Protein AF-A0A7U9J900-F1 (afdb_monomer)

Organism: Geobacillus thermopakistaniensis (strain MAS1) (NCBI:txid1408282)

Sequence (103 aa):
MVIATTPGDHNEGGMAVIHMIVYQEAVLRQKASRCIEYIQEALQNRDYETMAIEISELQYLVRQLQELERKEARRQQLLSIIRDMQRRGIQIDFVKLGEERNA

Solvent-accessible surface area (backbone atoms only — not comparable to full-atom values): 6168 Å² total; per-residue (Å²): 135,88,82,84,78,75,97,76,84,83,58,65,71,61,53,55,53,49,53,50,51,56,49,52,51,52,52,48,51,54,50,40,52,51,29,52,53,50,32,53,53,20,59,76,71,68,36,61,66,63,26,54,53,32,51,53,52,36,54,52,45,52,52,54,52,54,50,51,52,52,52,51,54,52,50,53,53,51,53,52,53,52,53,55,36,47,75,72,71,45,85,82,83,79,79,70,90,84,73,86,92,83,130

Radius of gyration: 22.03 Å; Cα contacts (8 Å, |Δi|>4): 36; chains: 1; bounding box: 40×20×71 Å

Nearest PDB structures (foldseek):
  6cnn-assembly1_A  TM=5.829E-01  e=7.157E-01  Homo sapiens
  6zw4-assembly1_H  TM=7.861E-01  e=5.611E+00  Nostoc punctiforme
  6zw4-assembly1_T  TM=7.861E-01  e=5.611E+00  Nostoc punctiforme
  6zw4-assembly1_GA  TM=7.861E-01  e=5.611E+00  Nostoc punctiforme
  6zw4-assembly1_SA  TM=7.861E-01  e=5.611E+00  Nostoc punctiforme

Structure (mmCIF, N/CA/C/O backbone):
data_AF-A0A7U9J900-F1
#
_entry.id   AF-A0A7U9J900-F1
#
loop_
_atom_site.group_PDB
_atom_site.id
_atom_site.type_symbol
_atom_site.label_atom_id
_atom_site.label_alt_id
_atom_site.label_comp_id
_atom_site.label_asym_id
_atom_site.label_entity_id
_atom_site.label_seq_id
_atom_site.pdbx_PDB_ins_code
_atom_site.Cartn_x
_atom_site.Cartn_y
_atom_site.Cartn_z
_atom_site.occupancy
_atom_site.B_iso_or_equiv
_atom_site.auth_seq_id
_atom_site.auth_comp_id
_atom_site.auth_asym_id
_atom_site.auth_atom_id
_atom_site.pdbx_PDB_model_num
ATOM 1 N N . MET A 1 1 ? -9.750 9.568 50.532 1.00 33.53 1 MET A N 1
ATOM 2 C CA . MET A 1 1 ? -9.779 10.751 49.650 1.00 33.53 1 MET A CA 1
ATOM 3 C C . MET A 1 1 ? -10.433 10.312 48.352 1.00 33.53 1 MET A C 1
ATOM 5 O O . MET A 1 1 ? -9.867 9.471 47.672 1.00 33.53 1 MET A O 1
ATOM 9 N N . VAL A 1 2 ? -11.668 10.745 48.093 1.00 23.45 2 VAL A N 1
ATOM 10 C CA . VAL A 1 2 ? -12.418 10.373 46.882 1.00 23.45 2 VAL A CA 1
ATOM 11 C C . VAL A 1 2 ? -12.057 11.390 45.807 1.00 23.45 2 VAL A C 1
ATOM 13 O O . VAL A 1 2 ? -12.381 12.564 45.961 1.00 23.45 2 VAL A O 1
ATOM 16 N N . ILE A 1 3 ? -11.350 10.967 44.760 1.00 34.47 3 ILE A N 1
ATOM 17 C CA . ILE A 1 3 ? -11.114 11.813 43.587 1.00 34.47 3 ILE A CA 1
ATOM 18 C C . ILE A 1 3 ? -12.207 11.464 42.580 1.00 34.47 3 ILE A C 1
ATOM 20 O O . ILE A 1 3 ? -12.174 10.410 41.954 1.00 34.47 3 ILE A O 1
ATOM 24 N N . ALA A 1 4 ? -13.208 12.335 42.478 1.00 34.81 4 ALA A N 1
ATOM 25 C CA . ALA A 1 4 ? -14.176 12.301 41.394 1.00 34.81 4 ALA A CA 1
ATOM 26 C C . ALA A 1 4 ? -13.508 12.885 40.143 1.00 34.81 4 ALA A C 1
ATOM 28 O O . ALA A 1 4 ? -13.202 14.077 40.112 1.00 34.81 4 ALA A O 1
ATOM 29 N N . THR A 1 5 ? -13.260 12.064 39.125 1.00 38.97 5 THR A N 1
ATOM 30 C CA . THR A 1 5 ? -12.896 12.553 37.792 1.00 38.97 5 THR A CA 1
ATOM 31 C C . THR A 1 5 ? -14.168 12.743 36.969 1.00 38.97 5 THR A C 1
ATOM 33 O O . THR A 1 5 ? -15.046 11.882 36.913 1.00 38.97 5 THR A O 1
ATOM 36 N N . THR A 1 6 ? -14.306 13.933 36.395 1.00 38.34 6 THR A N 1
ATOM 37 C CA . THR A 1 6 ? -15.421 14.336 35.537 1.00 38.34 6 THR A CA 1
ATOM 38 C C . THR A 1 6 ? -15.457 13.511 34.241 1.00 38.34 6 THR A C 1
ATOM 40 O O . THR A 1 6 ? -14.413 13.077 33.748 1.00 38.34 6 THR A O 1
ATOM 43 N N . PRO A 1 7 ? -16.643 13.301 33.641 1.00 38.53 7 PRO A N 1
ATOM 44 C CA . PRO A 1 7 ? -16.773 12.597 32.372 1.00 38.53 7 PRO A CA 1
ATOM 45 C C . PRO A 1 7 ? -16.384 13.550 31.231 1.00 38.53 7 PRO A C 1
ATOM 47 O O . PRO A 1 7 ? -17.233 14.254 30.692 1.00 38.53 7 PRO A O 1
ATOM 50 N N . GLY A 1 8 ? -15.094 13.621 30.897 1.00 40.91 8 GLY A N 1
ATOM 51 C CA . GLY A 1 8 ? -14.608 14.507 29.827 1.00 40.91 8 GLY A CA 1
ATOM 52 C C . GLY A 1 8 ? -13.345 14.049 29.092 1.00 40.91 8 GLY A C 1
ATOM 53 O O . GLY A 1 8 ? -13.261 14.230 27.884 1.00 40.91 8 GLY A O 1
ATOM 54 N N . ASP A 1 9 ? -12.411 13.367 29.757 1.00 36.59 9 ASP A N 1
ATOM 55 C CA . ASP A 1 9 ? -11.016 13.278 29.274 1.00 36.59 9 ASP A CA 1
ATOM 56 C C . ASP A 1 9 ? -10.583 11.922 28.686 1.00 36.59 9 ASP A C 1
ATOM 58 O O . ASP A 1 9 ? -9.410 11.547 28.718 1.00 36.59 9 ASP A O 1
ATOM 62 N N . HIS A 1 10 ? -11.503 11.138 28.120 1.00 44.72 10 HIS A N 1
ATOM 63 C CA . HIS A 1 10 ? -11.162 9.807 27.585 1.00 44.72 10 HIS A CA 1
ATOM 64 C C . HIS A 1 10 ? -11.174 9.681 26.057 1.00 44.72 10 HIS A C 1
ATOM 66 O O . HIS A 1 10 ? -10.991 8.574 25.554 1.00 44.72 10 HIS A O 1
ATOM 72 N N . ASN A 1 11 ? -11.337 10.775 25.298 1.00 45.78 11 ASN A N 1
ATOM 73 C CA . ASN A 1 11 ? -11.513 10.680 23.839 1.00 45.78 11 ASN A CA 1
ATOM 74 C C . ASN A 1 11 ? -10.429 11.354 22.971 1.00 45.78 11 ASN A C 1
ATOM 76 O O . ASN A 1 11 ? -10.422 11.162 21.756 1.00 45.78 11 ASN A O 1
ATOM 80 N N . GLU A 1 12 ? -9.477 12.092 23.549 1.00 39.97 12 GLU A N 1
ATOM 81 C CA . GLU A 1 12 ? -8.462 12.808 22.752 1.00 39.97 12 GLU A CA 1
ATOM 82 C C . GLU A 1 12 ? -7.351 11.886 22.218 1.00 39.97 12 GLU A C 1
ATOM 84 O O . GLU A 1 12 ? -6.937 11.997 21.061 1.00 39.97 12 GLU A O 1
ATOM 89 N N . GLY A 1 13 ? -6.934 10.887 23.005 1.00 42.81 13 GLY A N 1
ATOM 90 C CA . GLY A 1 13 ? -5.902 9.927 22.590 1.00 42.81 13 GLY A CA 1
ATOM 91 C C . GLY A 1 13 ? -6.329 9.029 21.421 1.00 42.81 13 GLY A C 1
ATOM 92 O O . GLY A 1 13 ? -5.506 8.655 20.587 1.00 42.81 13 GLY A O 1
ATOM 93 N N . GLY A 1 14 ? -7.625 8.721 21.308 1.00 47.47 14 GLY A N 1
ATOM 94 C CA . GLY A 1 14 ? -8.164 7.915 20.209 1.00 47.47 14 GLY A CA 1
ATOM 95 C C . GLY A 1 14 ? -8.131 8.646 18.865 1.00 47.47 14 GLY A C 1
ATOM 96 O O . GLY A 1 14 ? -7.799 8.036 17.849 1.00 47.47 14 GLY A O 1
ATOM 97 N N . MET A 1 15 ? -8.419 9.952 18.860 1.00 47.09 15 MET A N 1
ATOM 98 C CA . MET A 1 15 ? -8.438 10.782 17.649 1.00 47.09 15 MET A CA 1
ATOM 99 C C . MET A 1 15 ? -7.030 11.048 17.101 1.00 47.09 15 MET A C 1
ATOM 101 O O . MET A 1 15 ? -6.823 10.968 15.889 1.00 47.09 15 MET A O 1
ATOM 105 N N . ALA A 1 16 ? -6.044 11.275 17.976 1.00 53.19 16 ALA A N 1
ATOM 106 C CA . ALA A 1 16 ? -4.651 11.480 17.572 1.00 53.19 16 ALA A CA 1
ATOM 107 C C . ALA A 1 16 ? -4.047 10.242 16.879 1.00 53.19 16 ALA A C 1
ATOM 109 O O . ALA A 1 16 ? -3.380 10.361 15.850 1.00 53.19 16 ALA A O 1
ATOM 110 N N . VAL A 1 17 ? -4.336 9.039 17.390 1.00 55.47 17 VAL A N 1
ATOM 111 C CA . VAL A 1 17 ? -3.843 7.778 16.806 1.00 55.47 17 VAL A CA 1
ATOM 112 C C . VAL A 1 17 ? -4.514 7.476 15.461 1.00 55.47 17 VAL A C 1
ATOM 114 O O . VAL A 1 17 ? -3.846 7.002 14.544 1.00 55.47 17 VAL A O 1
ATOM 117 N N . ILE A 1 18 ? -5.802 7.806 15.296 1.00 60.44 18 ILE A N 1
ATOM 118 C CA . ILE A 1 18 ? -6.502 7.692 13.999 1.00 60.44 18 ILE A CA 1
ATOM 119 C C . ILE A 1 18 ? -5.852 8.602 12.967 1.00 60.44 18 ILE A C 1
ATOM 121 O O . ILE A 1 18 ? -5.535 8.160 11.865 1.00 60.44 18 ILE A O 1
ATOM 125 N N . HIS A 1 19 ? -5.622 9.861 13.340 1.00 64.50 19 HIS A N 1
ATOM 126 C CA . HIS A 1 19 ? -5.008 10.840 12.453 1.00 64.50 19 HIS A CA 1
ATOM 127 C C . HIS A 1 19 ? -3.596 10.404 12.025 1.00 64.50 19 HIS A C 1
ATOM 129 O O . HIS A 1 19 ? -3.221 10.550 10.863 1.00 64.50 19 HIS A O 1
ATOM 135 N N . MET A 1 20 ? -2.841 9.783 12.937 1.00 73.00 20 MET A N 1
ATOM 136 C CA . MET A 1 20 ? -1.517 9.230 12.655 1.00 73.00 20 MET A CA 1
ATOM 137 C C . MET A 1 20 ? -1.559 8.015 11.709 1.00 73.00 20 MET A C 1
ATOM 139 O O . MET A 1 20 ? -0.735 7.942 10.800 1.00 73.00 20 MET A O 1
ATOM 143 N N . ILE A 1 21 ? -2.518 7.094 11.867 1.00 77.50 21 ILE A N 1
ATOM 144 C CA . ILE A 1 21 ? -2.673 5.917 10.987 1.00 77.50 21 ILE A CA 1
ATOM 145 C C . ILE A 1 21 ? -3.097 6.335 9.573 1.00 77.50 21 ILE A C 1
ATOM 147 O O . ILE A 1 21 ? -2.492 5.887 8.601 1.00 77.50 21 ILE A O 1
ATOM 151 N N . VAL A 1 22 ? -4.082 7.231 9.451 1.00 79.88 22 VAL A N 1
ATOM 152 C CA . VAL A 1 22 ? -4.558 7.734 8.148 1.00 79.88 22 VAL A CA 1
ATOM 153 C C . VAL A 1 22 ? -3.442 8.477 7.410 1.00 79.88 22 VAL A C 1
ATOM 155 O O . VAL A 1 22 ? -3.253 8.290 6.208 1.00 79.88 22 VAL A O 1
ATOM 158 N N . TYR A 1 23 ? -2.656 9.281 8.131 1.00 85.62 23 TYR A N 1
ATOM 159 C CA . TYR A 1 23 ? -1.494 9.952 7.554 1.00 85.62 23 TYR A CA 1
ATOM 160 C C . TYR A 1 23 ? -0.427 8.954 7.079 1.00 85.62 23 TYR A C 1
ATOM 162 O O . TYR A 1 23 ? 0.070 9.070 5.958 1.00 85.62 23 TYR A O 1
ATOM 170 N N . GLN A 1 24 ? -0.098 7.948 7.896 1.00 88.81 24 GLN A N 1
ATOM 171 C CA . GLN A 1 24 ? 0.852 6.898 7.512 1.00 88.81 24 GLN A CA 1
ATOM 172 C C . GLN A 1 24 ? 0.392 6.136 6.266 1.00 88.81 24 GLN A C 1
ATOM 174 O O . GLN A 1 24 ? 1.193 5.901 5.360 1.00 88.81 24 GLN A O 1
ATOM 179 N N . GLU A 1 25 ? -0.892 5.793 6.188 1.00 91.69 25 GLU A N 1
ATOM 180 C CA . GLU A 1 25 ? -1.468 5.132 5.022 1.00 91.69 25 GLU A CA 1
ATOM 181 C C . GLU A 1 25 ? -1.354 6.001 3.761 1.00 91.69 25 GLU A C 1
ATOM 183 O O . GLU A 1 25 ? -0.934 5.509 2.712 1.00 91.69 25 GLU A O 1
ATOM 188 N N . ALA A 1 26 ? -1.656 7.300 3.857 1.00 91.44 26 ALA A N 1
ATOM 189 C CA . ALA A 1 26 ? -1.530 8.230 2.736 1.00 91.44 26 ALA A CA 1
ATOM 190 C C . ALA A 1 26 ? -0.084 8.320 2.215 1.00 91.44 26 ALA A C 1
ATOM 192 O O . ALA A 1 26 ? 0.137 8.270 1.004 1.00 91.44 26 ALA A O 1
ATOM 193 N N . VAL A 1 27 ? 0.902 8.380 3.117 1.00 94.62 27 VAL A N 1
ATOM 194 C CA . VAL A 1 27 ? 2.330 8.390 2.754 1.00 94.62 27 VAL A CA 1
ATOM 195 C C . VAL A 1 27 ? 2.730 7.097 2.043 1.00 94.62 27 VAL A C 1
ATOM 197 O O . VAL A 1 27 ? 3.412 7.145 1.018 1.00 94.62 27 VAL A O 1
ATOM 200 N N . LEU A 1 28 ? 2.306 5.938 2.553 1.00 96.06 28 LEU A N 1
ATOM 201 C CA . LEU A 1 28 ? 2.611 4.647 1.929 1.00 96.06 28 LEU A CA 1
ATOM 202 C C . LEU A 1 28 ? 1.962 4.513 0.548 1.00 96.06 28 LEU A C 1
ATOM 204 O O . LEU A 1 28 ? 2.628 4.081 -0.391 1.00 96.06 28 LEU A O 1
ATOM 208 N N . ARG A 1 29 ? 0.702 4.942 0.400 1.00 96.69 29 ARG A N 1
ATOM 209 C CA . ARG A 1 29 ? 0.005 4.971 -0.896 1.00 96.69 29 ARG A CA 1
ATOM 210 C C . ARG A 1 29 ? 0.716 5.886 -1.892 1.00 96.69 29 ARG A C 1
ATOM 212 O O . ARG A 1 29 ? 0.921 5.483 -3.030 1.00 96.69 29 ARG A O 1
ATOM 219 N N . GLN A 1 30 ? 1.150 7.073 -1.465 1.00 97.50 30 GLN A N 1
ATOM 220 C CA . GLN A 1 30 ? 1.896 7.995 -2.325 1.00 97.50 30 GLN A CA 1
ATOM 221 C C . GLN A 1 30 ? 3.218 7.383 -2.811 1.00 97.50 30 GLN A C 1
ATOM 223 O O . GLN A 1 30 ? 3.547 7.498 -3.991 1.00 97.50 30 GLN A O 1
ATOM 228 N N . LYS A 1 31 ? 3.970 6.721 -1.922 1.00 97.62 31 LYS A N 1
ATOM 229 C CA . LYS A 1 31 ? 5.207 6.021 -2.302 1.00 97.62 31 LYS A CA 1
ATOM 230 C C . LYS A 1 31 ? 4.932 4.886 -3.287 1.00 97.62 31 LYS A C 1
ATOM 232 O O . LYS A 1 31 ? 5.624 4.790 -4.291 1.00 97.62 31 LYS A O 1
ATOM 237 N N . ALA A 1 32 ? 3.894 4.086 -3.040 1.00 97.75 32 ALA A N 1
ATOM 238 C CA . ALA A 1 32 ? 3.519 2.983 -3.920 1.00 97.75 32 ALA A CA 1
ATOM 239 C C . ALA A 1 32 ? 3.136 3.478 -5.324 1.00 97.75 32 ALA A C 1
ATOM 241 O O . ALA A 1 32 ? 3.579 2.896 -6.311 1.00 97.75 32 ALA A O 1
ATOM 242 N N . SER A 1 33 ? 2.383 4.581 -5.423 1.00 97.94 33 SER A N 1
ATOM 243 C CA . SER A 1 33 ? 2.073 5.211 -6.713 1.00 97.94 33 SER A CA 1
ATOM 244 C C . SER A 1 33 ? 3.336 5.620 -7.467 1.00 97.94 33 SER A C 1
ATOM 246 O O . SER A 1 33 ? 3.444 5.351 -8.658 1.00 97.94 33 SER A O 1
ATOM 248 N N . ARG A 1 34 ? 4.323 6.196 -6.771 1.00 98.12 34 ARG A N 1
ATOM 249 C CA . ARG A 1 34 ? 5.598 6.581 -7.387 1.00 98.12 34 ARG A CA 1
ATOM 250 C C . ARG A 1 34 ? 6.400 5.373 -7.879 1.00 98.12 34 ARG A C 1
ATOM 252 O O . ARG A 1 34 ? 6.932 5.421 -8.980 1.00 98.12 34 ARG A O 1
ATOM 259 N N . CYS A 1 35 ? 6.439 4.275 -7.121 1.00 97.56 35 CYS A N 1
ATOM 260 C CA . CYS A 1 35 ? 7.066 3.036 -7.596 1.00 97.56 35 CYS A CA 1
ATOM 261 C C . CYS A 1 35 ? 6.396 2.530 -8.881 1.00 97.56 35 CYS A C 1
ATOM 263 O O . CYS A 1 35 ? 7.080 2.096 -9.800 1.00 97.56 35 CYS A O 1
ATOM 265 N N . ILE A 1 36 ? 5.065 2.617 -8.989 1.00 98.25 36 ILE A N 1
ATOM 266 C CA . ILE A 1 36 ? 4.346 2.227 -10.212 1.00 98.25 36 ILE A CA 1
ATOM 267 C C . ILE A 1 36 ? 4.753 3.109 -11.400 1.00 98.25 36 ILE A C 1
ATOM 269 O O . I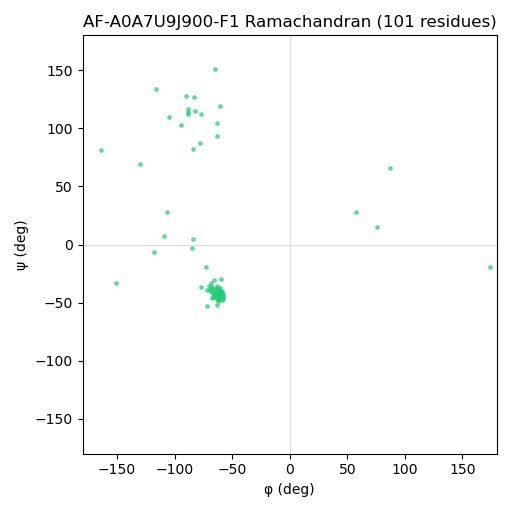LE A 1 36 ? 4.979 2.578 -12.487 1.00 98.25 36 ILE A O 1
ATOM 273 N N . GLU A 1 37 ? 4.875 4.423 -11.200 1.00 98.31 37 GLU A N 1
ATOM 274 C CA . GLU A 1 37 ? 5.351 5.357 -12.232 1.00 98.31 37 GLU A CA 1
ATOM 275 C C . GLU A 1 37 ? 6.761 4.978 -12.713 1.00 98.31 37 GLU A C 1
ATOM 277 O O . GLU A 1 37 ? 6.984 4.835 -13.916 1.00 98.31 37 GLU A O 1
ATOM 282 N N . TYR A 1 38 ? 7.687 4.707 -11.789 1.00 97.88 38 TYR A N 1
ATOM 283 C CA . TYR A 1 38 ? 9.054 4.308 -12.137 1.00 97.88 38 TYR A CA 1
ATOM 284 C C . TYR A 1 38 ? 9.135 2.932 -12.799 1.00 97.88 38 TYR A C 1
ATOM 286 O O . TYR A 1 38 ? 9.905 2.756 -13.739 1.00 97.88 38 TYR A O 1
ATOM 294 N N . ILE A 1 39 ? 8.306 1.967 -12.391 1.00 98.31 39 ILE A N 1
ATOM 295 C CA . ILE A 1 39 ? 8.196 0.670 -13.078 1.00 98.31 39 ILE A CA 1
ATOM 296 C C . ILE A 1 39 ? 7.759 0.873 -14.533 1.00 98.31 39 ILE A C 1
ATOM 298 O O . ILE A 1 39 ? 8.307 0.234 -15.432 1.00 98.31 39 ILE A O 1
ATOM 302 N N . GLN A 1 40 ? 6.776 1.745 -14.776 1.00 98.38 40 GLN A N 1
ATOM 303 C CA . GLN A 1 40 ? 6.294 2.031 -16.129 1.00 98.38 40 GLN A CA 1
ATOM 304 C C . GLN A 1 40 ? 7.378 2.684 -16.990 1.00 98.38 40 GLN A C 1
ATOM 306 O O . GLN A 1 40 ? 7.592 2.249 -18.123 1.00 98.38 40 GLN A O 1
ATOM 311 N N . GLU A 1 41 ? 8.079 3.684 -16.455 1.00 98.44 41 GLU A N 1
ATOM 312 C CA . GLU A 1 41 ? 9.191 4.351 -17.140 1.00 98.44 41 GLU A CA 1
ATOM 313 C C . GLU A 1 41 ? 10.338 3.372 -17.444 1.00 98.44 41 GLU A C 1
ATOM 315 O O . GLU A 1 41 ? 10.799 3.275 -18.584 1.00 98.44 41 GLU A O 1
ATOM 320 N N . ALA A 1 42 ? 10.745 2.574 -16.456 1.00 98.31 42 ALA A N 1
ATOM 321 C CA . ALA A 1 42 ? 11.788 1.566 -16.603 1.00 98.31 42 ALA A CA 1
ATOM 322 C C . ALA A 1 42 ? 11.423 0.518 -17.668 1.00 98.31 42 ALA A C 1
ATOM 324 O O . ALA A 1 42 ? 12.247 0.171 -18.518 1.00 98.31 42 ALA A O 1
ATOM 325 N N . LEU A 1 43 ? 10.162 0.072 -17.700 1.00 98.00 43 LEU A N 1
ATOM 326 C CA . LEU A 1 43 ? 9.668 -0.859 -18.714 1.00 98.00 43 LEU A CA 1
ATOM 327 C C . LEU A 1 43 ? 9.739 -0.266 -20.130 1.00 98.00 43 LEU A C 1
ATOM 329 O O . LEU A 1 43 ? 10.165 -0.957 -21.059 1.00 98.00 43 LEU A O 1
ATOM 333 N N . GLN A 1 44 ? 9.350 1.002 -20.302 1.00 98.50 44 GLN A N 1
ATOM 334 C CA . GLN A 1 44 ? 9.430 1.701 -21.592 1.00 98.50 44 GLN A CA 1
ATOM 335 C C . GLN A 1 44 ? 10.880 1.841 -22.075 1.00 98.50 44 GLN A C 1
ATOM 337 O O . GLN A 1 44 ? 11.157 1.655 -23.262 1.00 98.50 44 GLN A O 1
ATOM 342 N N . ASN A 1 45 ? 11.804 2.086 -21.146 1.00 98.38 45 ASN A N 1
ATOM 343 C CA . ASN A 1 45 ? 13.231 2.250 -21.421 1.00 98.38 45 ASN A CA 1
ATOM 344 C C . ASN A 1 45 ? 14.013 0.925 -21.485 1.00 98.38 45 ASN A C 1
ATOM 346 O O . ASN A 1 45 ? 15.202 0.936 -21.798 1.00 98.38 45 ASN A O 1
ATOM 350 N N . ARG A 1 46 ? 13.357 -0.221 -21.234 1.00 98.12 46 ARG A N 1
ATOM 351 C CA . ARG A 1 46 ? 13.987 -1.552 -21.094 1.00 98.12 46 ARG A CA 1
ATOM 352 C C . ARG A 1 46 ? 15.052 -1.608 -19.990 1.00 98.12 46 ARG A C 1
ATOM 354 O O . ARG A 1 46 ? 15.968 -2.428 -20.051 1.00 98.12 46 ARG A O 1
ATOM 361 N N . ASP A 1 47 ? 14.910 -0.763 -18.975 1.00 98.38 47 ASP A N 1
ATOM 362 C CA . ASP A 1 47 ? 15.727 -0.781 -17.768 1.00 98.38 47 ASP A CA 1
ATOM 363 C C . ASP A 1 47 ? 15.154 -1.807 -16.779 1.00 98.38 47 ASP A C 1
ATOM 365 O O . ASP A 1 47 ? 14.368 -1.509 -15.879 1.00 98.38 47 ASP A O 1
ATOM 369 N N . TYR A 1 48 ? 15.510 -3.071 -16.989 1.00 97.81 48 TYR A N 1
ATOM 370 C CA . TYR A 1 48 ? 15.004 -4.164 -16.161 1.00 97.81 48 TYR A CA 1
ATOM 371 C C . TYR A 1 48 ? 15.606 -4.187 -14.749 1.00 97.81 48 TYR A C 1
ATOM 373 O O . TYR A 1 48 ? 15.011 -4.797 -13.860 1.00 97.81 48 TYR A O 1
ATOM 381 N N . GLU A 1 49 ? 16.750 -3.533 -14.532 1.00 98.31 49 GLU A N 1
ATOM 382 C CA . GLU A 1 49 ? 17.378 -3.437 -13.212 1.00 98.31 49 GLU A CA 1
ATOM 383 C C . GLU A 1 49 ? 16.563 -2.508 -12.309 1.00 98.31 49 GLU A C 1
ATOM 385 O O . GLU A 1 49 ? 16.095 -2.940 -11.250 1.00 98.31 49 GLU A O 1
ATOM 390 N N . THR A 1 50 ? 16.281 -1.287 -12.776 1.00 96.81 50 THR A N 1
ATOM 391 C CA . THR A 1 50 ? 15.401 -0.347 -12.064 1.00 96.81 50 THR A CA 1
ATOM 392 C C . THR A 1 50 ? 14.013 -0.949 -11.864 1.00 96.81 50 THR A C 1
ATOM 394 O O . THR A 1 50 ? 13.457 -0.885 -10.768 1.00 96.81 50 THR A O 1
ATOM 397 N N . MET A 1 51 ? 13.472 -1.631 -12.880 1.00 97.88 51 MET A N 1
ATOM 398 C CA . MET A 1 51 ? 12.181 -2.313 -12.759 1.00 97.88 51 MET A CA 1
ATOM 39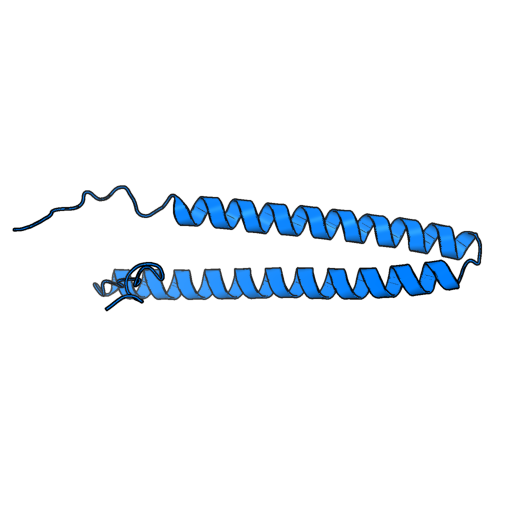9 C C . MET A 1 51 ? 12.172 -3.350 -11.619 1.00 97.88 51 MET A C 1
ATOM 401 O O . MET A 1 51 ? 11.209 -3.415 -10.856 1.00 97.88 51 MET A O 1
ATOM 405 N N . ALA A 1 52 ? 13.227 -4.159 -11.476 1.00 98.19 52 ALA A N 1
ATOM 406 C CA . ALA A 1 52 ? 13.314 -5.170 -10.421 1.00 98.19 52 ALA A CA 1
ATOM 407 C C . ALA A 1 52 ? 13.411 -4.551 -9.015 1.00 98.19 52 ALA A C 1
ATOM 409 O O . ALA A 1 52 ? 12.799 -5.064 -8.068 1.00 98.19 52 ALA A O 1
ATOM 410 N N . ILE A 1 53 ? 14.144 -3.442 -8.886 1.00 98.25 53 ILE A N 1
ATOM 411 C CA . ILE A 1 53 ? 14.265 -2.682 -7.635 1.00 98.25 53 ILE A CA 1
ATOM 412 C C . ILE A 1 53 ? 12.894 -2.132 -7.224 1.00 98.25 53 ILE A C 1
ATOM 414 O O . ILE A 1 53 ? 12.423 -2.409 -6.119 1.00 98.25 53 ILE A O 1
ATOM 418 N N . GLU A 1 54 ? 12.213 -1.435 -8.131 1.00 98.12 54 GLU A N 1
ATOM 419 C CA . GLU A 1 54 ? 10.935 -0.781 -7.833 1.00 98.12 54 GLU A CA 1
ATOM 420 C C . GLU A 1 54 ? 9.800 -1.784 -7.580 1.00 98.12 54 GLU A C 1
ATOM 422 O O . GLU A 1 54 ? 8.946 -1.556 -6.721 1.00 98.12 54 GLU A O 1
ATOM 427 N N . ILE A 1 55 ? 9.804 -2.946 -8.248 1.00 98.12 55 ILE A N 1
ATOM 428 C CA . ILE A 1 55 ? 8.869 -4.041 -7.932 1.00 98.12 55 ILE A CA 1
ATOM 429 C C . ILE A 1 55 ? 9.087 -4.547 -6.502 1.00 98.12 55 ILE A C 1
ATOM 431 O O . ILE A 1 55 ? 8.116 -4.814 -5.787 1.00 98.12 55 ILE A O 1
ATOM 435 N N . SER A 1 56 ? 10.342 -4.691 -6.077 1.00 98.12 56 SER A N 1
ATOM 436 C CA . SER A 1 56 ? 10.673 -5.171 -4.730 1.00 98.12 56 SER A CA 1
ATOM 437 C C . SER A 1 56 ? 10.228 -4.172 -3.658 1.00 98.12 56 SER A C 1
ATOM 439 O O . SER A 1 56 ? 9.617 -4.568 -2.660 1.00 98.12 56 SER A O 1
ATOM 441 N N . GLU A 1 57 ? 10.451 -2.877 -3.893 1.00 98.06 57 GLU A N 1
ATOM 442 C CA . GLU A 1 57 ? 9.973 -1.809 -3.008 1.00 98.06 57 GLU A CA 1
ATOM 443 C C . GLU A 1 57 ? 8.438 -1.764 -2.967 1.00 98.06 57 GLU A C 1
ATOM 445 O O . GLU A 1 57 ? 7.841 -1.723 -1.888 1.00 98.06 57 GLU A O 1
ATOM 450 N N . LEU A 1 58 ? 7.766 -1.885 -4.116 1.00 98.25 58 LEU A N 1
ATOM 451 C CA . LEU A 1 58 ? 6.306 -1.940 -4.172 1.00 98.25 58 LEU A CA 1
ATOM 452 C C . LEU A 1 58 ? 5.750 -3.119 -3.357 1.00 98.25 58 LEU A C 1
ATOM 454 O O . LEU A 1 58 ? 4.784 -2.952 -2.610 1.00 98.25 58 LEU A O 1
ATOM 458 N N . GLN A 1 59 ? 6.366 -4.301 -3.443 1.00 98.12 59 GLN A N 1
ATOM 459 C CA . GLN A 1 59 ? 5.972 -5.456 -2.628 1.00 98.12 59 GLN A CA 1
ATOM 460 C C . GLN A 1 59 ? 6.132 -5.187 -1.128 1.00 98.12 59 GLN A C 1
ATOM 462 O O . GLN A 1 59 ? 5.269 -5.585 -0.338 1.00 98.12 59 GLN A O 1
ATOM 467 N N 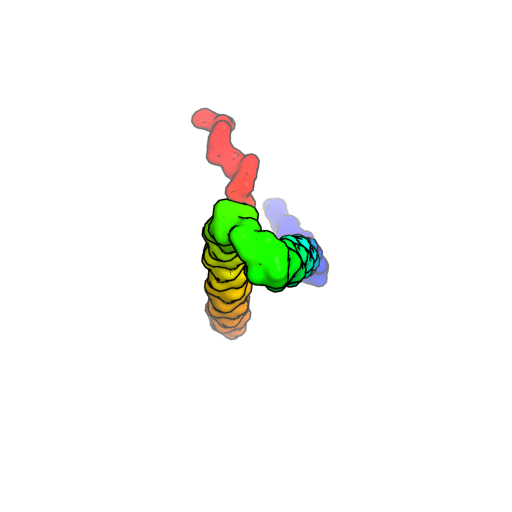. TYR A 1 60 ? 7.212 -4.517 -0.725 1.00 97.81 60 TYR A N 1
ATOM 468 C CA . TYR A 1 60 ? 7.414 -4.110 0.662 1.00 97.81 60 TYR A CA 1
ATOM 469 C C . TYR A 1 60 ? 6.321 -3.134 1.128 1.00 97.81 60 TYR A C 1
ATOM 471 O O . TYR A 1 60 ? 5.691 -3.365 2.165 1.00 97.81 60 TYR A O 1
ATOM 479 N N . LEU A 1 61 ? 6.019 -2.103 0.335 1.00 97.06 61 LEU A N 1
ATOM 480 C CA . LEU A 1 61 ? 4.973 -1.121 0.639 1.00 97.06 61 LEU A CA 1
ATOM 481 C C . LEU A 1 61 ? 3.580 -1.762 0.736 1.00 97.06 61 LEU A C 1
ATOM 483 O O . LEU A 1 61 ? 2.813 -1.431 1.643 1.00 97.06 61 LEU A O 1
ATOM 487 N N . VAL A 1 62 ? 3.264 -2.729 -0.131 1.00 96.88 62 VAL A N 1
ATOM 488 C CA . VAL A 1 62 ? 2.004 -3.491 -0.065 1.00 96.88 62 VAL A CA 1
ATOM 489 C C . VAL A 1 6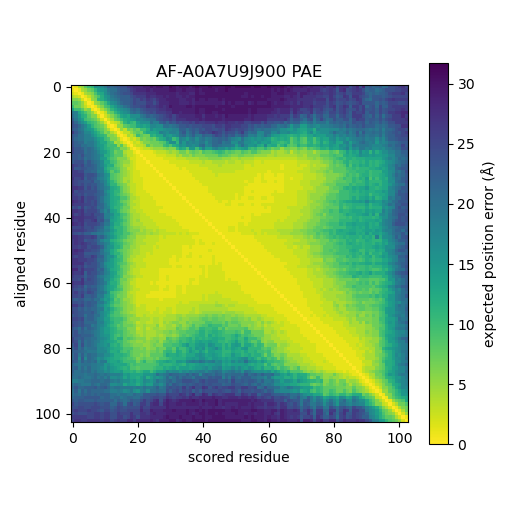2 ? 1.884 -4.262 1.251 1.00 96.88 62 VAL A C 1
ATOM 491 O O . VAL A 1 62 ? 0.816 -4.253 1.866 1.00 96.88 62 VAL A O 1
ATOM 494 N N . ARG A 1 63 ? 2.965 -4.890 1.736 1.00 97.38 63 ARG A N 1
ATOM 495 C CA . ARG A 1 63 ? 2.947 -5.576 3.042 1.00 97.38 63 ARG A CA 1
ATOM 496 C C . ARG A 1 63 ? 2.683 -4.599 4.186 1.00 97.38 63 ARG A C 1
ATOM 498 O O . ARG A 1 63 ? 1.873 -4.903 5.057 1.00 97.38 63 ARG A O 1
ATOM 505 N N . GLN A 1 64 ? 3.301 -3.419 4.156 1.00 95.81 64 GLN A N 1
ATOM 506 C CA . GLN A 1 64 ? 3.076 -2.378 5.166 1.00 95.81 64 GLN A CA 1
ATOM 507 C C . GLN A 1 64 ? 1.619 -1.889 5.181 1.00 95.81 64 GLN A C 1
ATOM 509 O O . GLN A 1 64 ? 1.021 -1.739 6.247 1.00 95.81 64 GLN A O 1
ATOM 514 N N . LEU A 1 65 ? 1.014 -1.703 4.004 1.00 94.56 65 LEU A N 1
ATOM 515 C CA . LEU A 1 65 ? -0.401 -1.339 3.885 1.00 94.56 65 LEU A CA 1
ATOM 516 C C . LEU A 1 65 ? -1.323 -2.428 4.460 1.00 94.56 65 LEU A C 1
ATOM 518 O O . LEU A 1 65 ? -2.230 -2.119 5.231 1.00 94.5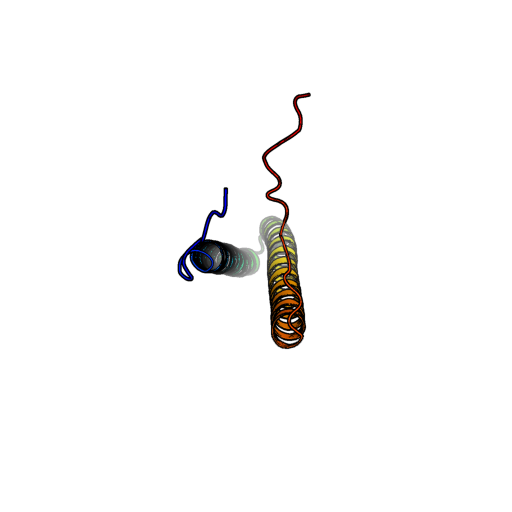6 65 LEU A O 1
ATOM 522 N N . GLN A 1 66 ? -1.052 -3.705 4.173 1.00 93.88 66 GLN A N 1
ATOM 523 C CA . GLN A 1 66 ? -1.805 -4.827 4.752 1.00 93.88 66 GLN A CA 1
ATOM 524 C C . GLN A 1 66 ? -1.651 -4.915 6.277 1.00 93.88 66 GLN A C 1
ATOM 526 O O . GLN A 1 66 ? -2.589 -5.286 6.987 1.00 93.88 66 GLN A O 1
ATOM 531 N N . GLU A 1 67 ? -0.473 -4.596 6.814 1.00 93.44 67 GLU A N 1
ATOM 532 C CA . GLU A 1 67 ? -0.269 -4.541 8.262 1.00 93.44 67 GLU A CA 1
ATOM 533 C C . GLU A 1 67 ? -1.078 -3.425 8.922 1.00 93.44 67 GLU A C 1
ATOM 535 O O . GLU A 1 67 ? -1.661 -3.656 9.987 1.00 93.44 67 GLU A O 1
ATOM 540 N N . LEU A 1 68 ? -1.145 -2.242 8.304 1.00 90.44 68 LEU A N 1
ATOM 541 C CA . LEU A 1 68 ? -1.994 -1.149 8.785 1.00 90.44 68 LEU A CA 1
ATOM 542 C C . LEU A 1 68 ? -3.470 -1.550 8.791 1.00 90.44 68 LEU A C 1
ATOM 544 O O . LEU A 1 68 ? -4.136 -1.371 9.811 1.00 90.44 68 LEU A O 1
ATOM 548 N N . GLU A 1 69 ? -3.956 -2.174 7.718 1.00 88.50 69 GLU A N 1
ATOM 549 C CA . GLU A 1 69 ? -5.337 -2.661 7.631 1.00 88.50 69 GLU A CA 1
ATOM 550 C C . GLU A 1 69 ? -5.657 -3.665 8.754 1.00 88.50 69 GLU A C 1
ATOM 552 O O . GLU A 1 69 ? -6.664 -3.540 9.456 1.00 88.50 69 GLU A O 1
ATOM 557 N N . ARG A 1 70 ? -4.756 -4.622 9.013 1.00 90.00 70 ARG A N 1
ATOM 558 C CA . ARG A 1 70 ? -4.914 -5.590 10.115 1.00 90.00 70 ARG A CA 1
ATOM 559 C C . ARG A 1 70 ? -4.897 -4.925 11.491 1.00 90.00 70 ARG A C 1
ATOM 561 O O . ARG A 1 70 ? -5.631 -5.361 12.382 1.00 90.00 70 ARG A O 1
ATOM 568 N N . LYS A 1 71 ? -4.049 -3.910 11.697 1.00 86.62 71 LYS A N 1
ATOM 569 C CA . LYS A 1 71 ? -4.004 -3.141 12.954 1.00 86.62 71 LYS A CA 1
ATOM 570 C C . LYS A 1 71 ? -5.315 -2.398 13.176 1.00 86.62 71 LYS A C 1
ATOM 572 O O . LYS A 1 71 ? -5.841 -2.440 14.288 1.00 86.62 71 LYS A O 1
ATOM 577 N N . GLU A 1 72 ? -5.864 -1.791 12.131 1.00 84.62 72 GLU A N 1
ATOM 578 C CA . GLU A 1 72 ? -7.134 -1.074 12.205 1.00 84.62 72 GLU A CA 1
ATOM 579 C C . GLU A 1 72 ? -8.307 -2.024 12.480 1.00 84.62 72 GLU A C 1
ATOM 581 O O . GLU A 1 72 ? -9.082 -1.785 13.407 1.00 84.62 72 GLU A O 1
ATOM 586 N N . ALA A 1 73 ? -8.379 -3.164 11.786 1.00 85.38 73 ALA A N 1
ATOM 587 C CA . ALA A 1 73 ? -9.392 -4.187 12.051 1.00 85.38 73 ALA A CA 1
ATOM 588 C C . ALA A 1 73 ? -9.328 -4.701 13.502 1.00 85.38 73 ALA A C 1
ATOM 590 O O . ALA A 1 73 ? -10.348 -4.783 14.191 1.00 85.38 73 ALA A O 1
ATOM 591 N N . ARG A 1 74 ? -8.119 -4.983 14.011 1.00 85.75 74 ARG A N 1
ATOM 592 C CA . ARG A 1 74 ? -7.913 -5.400 15.409 1.00 85.75 74 ARG A CA 1
ATOM 593 C C . ARG A 1 74 ? -8.345 -4.317 16.396 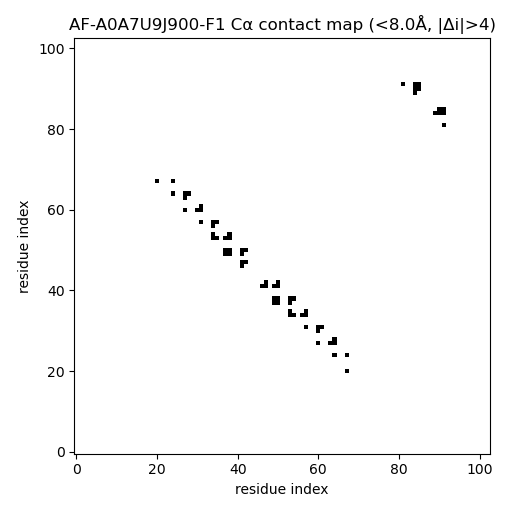1.00 85.75 74 ARG A C 1
ATOM 595 O O . ARG A 1 74 ? -8.947 -4.624 17.424 1.00 85.75 74 ARG A O 1
ATOM 602 N N . ARG A 1 75 ? -8.051 -3.050 16.096 1.00 80.25 75 ARG A N 1
ATOM 603 C CA . ARG A 1 75 ? -8.451 -1.908 16.925 1.00 80.25 75 ARG A CA 1
ATOM 604 C C . ARG A 1 75 ? -9.971 -1.781 16.995 1.00 80.25 75 ARG A C 1
ATOM 606 O O . ARG A 1 75 ? -10.510 -1.609 18.086 1.00 80.25 75 ARG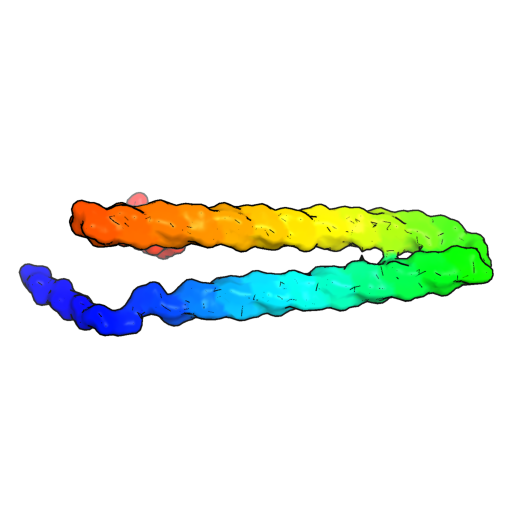 A O 1
ATOM 613 N N . GLN A 1 76 ? -10.663 -1.931 15.869 1.00 81.25 76 GLN A N 1
ATOM 614 C CA . GLN A 1 76 ? -12.127 -1.907 15.823 1.00 81.25 76 GLN A CA 1
ATOM 615 C C . GLN A 1 76 ? -12.750 -3.053 16.632 1.00 81.25 76 GLN A C 1
ATOM 617 O O . GLN A 1 76 ? -13.683 -2.813 17.398 1.00 81.25 76 GLN A O 1
ATOM 622 N N . GLN A 1 77 ? -12.190 -4.264 16.542 1.00 84.75 77 GLN A N 1
ATOM 623 C CA . GLN A 1 77 ? -12.617 -5.414 17.351 1.00 84.75 77 GLN A CA 1
ATOM 624 C C . GLN A 1 77 ? -12.417 -5.184 18.858 1.00 84.75 77 GLN A C 1
ATOM 626 O O . GLN A 1 77 ? -13.298 -5.483 19.664 1.00 84.75 77 GLN A O 1
ATOM 631 N N . LEU A 1 78 ? -11.275 -4.623 19.265 1.00 82.31 78 LEU A N 1
ATOM 632 C CA . LEU A 1 78 ? -11.035 -4.284 20.671 1.00 82.31 78 LEU A CA 1
ATOM 633 C C . LEU A 1 78 ? -12.032 -3.233 21.169 1.00 82.31 78 LEU A C 1
ATOM 635 O O . LEU A 1 78 ? -12.612 -3.398 22.240 1.00 82.31 78 LEU A O 1
ATOM 639 N N . LEU A 1 79 ? -12.292 -2.191 20.376 1.00 80.38 79 LEU A N 1
ATOM 640 C CA . LEU A 1 79 ? -13.272 -1.161 20.722 1.00 80.38 79 LEU A CA 1
ATOM 641 C C . LEU A 1 79 ? -14.692 -1.724 20.849 1.00 80.38 79 LEU A C 1
ATOM 643 O O . LEU A 1 79 ? -15.425 -1.294 21.740 1.00 80.38 79 LEU A O 1
ATOM 647 N N . SER A 1 80 ? -15.093 -2.686 20.010 1.00 83.56 80 SER A N 1
ATOM 648 C CA . SER A 1 80 ? -16.401 -3.333 20.165 1.00 83.56 80 SER A CA 1
ATOM 649 C C . SER A 1 80 ? -16.489 -4.138 21.461 1.00 83.56 80 SER A C 1
ATOM 651 O O . SER A 1 80 ? -17.483 -4.018 22.174 1.00 83.56 80 SER A O 1
ATOM 653 N N . ILE A 1 81 ? -15.434 -4.882 21.814 1.00 84.44 81 ILE A N 1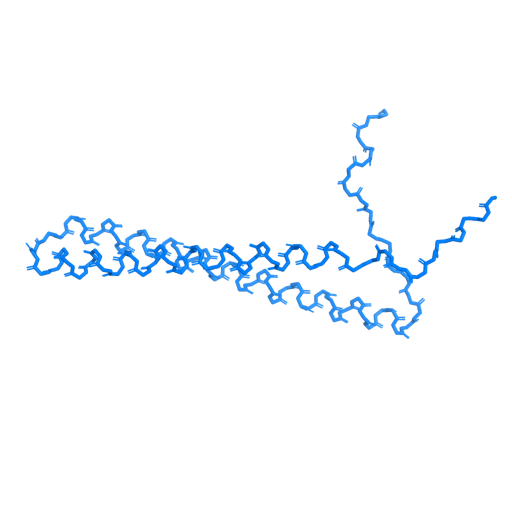
ATOM 654 C CA . ILE A 1 81 ? -15.379 -5.645 23.071 1.00 84.44 81 ILE A CA 1
ATOM 655 C C . ILE A 1 81 ? -15.458 -4.703 24.279 1.00 84.44 81 ILE A C 1
ATOM 657 O O . ILE A 1 81 ? -16.240 -4.947 25.195 1.00 84.44 81 ILE A O 1
ATOM 661 N N . ILE A 1 82 ? -14.697 -3.603 24.264 1.00 81.25 82 ILE A N 1
ATOM 662 C CA . ILE A 1 82 ? -14.707 -2.592 25.332 1.00 81.25 82 ILE A CA 1
ATOM 663 C C . ILE A 1 82 ? -16.116 -2.021 25.522 1.00 81.25 82 ILE A C 1
ATOM 665 O O . ILE A 1 82 ? -16.603 -1.963 26.650 1.00 81.25 82 ILE A O 1
ATOM 669 N N . ARG A 1 83 ? -16.804 -1.651 24.433 1.00 83.19 83 ARG A N 1
ATOM 670 C CA . ARG A 1 83 ? -18.183 -1.135 24.501 1.00 83.19 83 ARG A CA 1
ATOM 671 C C . ARG A 1 83 ? -19.152 -2.160 25.086 1.00 83.19 83 ARG A C 1
ATOM 673 O O . ARG A 1 83 ? -20.017 -1.797 25.881 1.00 83.19 83 ARG A O 1
ATOM 680 N N . ASP A 1 84 ? -19.013 -3.429 24.717 1.00 86.62 84 ASP A N 1
ATOM 681 C CA . ASP A 1 84 ? -19.860 -4.495 25.251 1.00 86.62 84 ASP A CA 1
ATOM 682 C C . ASP A 1 84 ? -19.592 -4.765 26.736 1.00 86.62 84 ASP A C 1
ATOM 684 O O . ASP A 1 84 ? -20.535 -4.994 27.495 1.00 86.62 84 ASP A O 1
ATOM 688 N N . MET A 1 85 ? -18.337 -4.685 27.181 1.00 79.56 85 MET A N 1
ATOM 689 C CA . MET A 1 85 ? -17.984 -4.777 28.601 1.00 79.56 85 MET A CA 1
ATOM 690 C C . MET A 1 85 ? -18.528 -3.589 29.402 1.00 79.56 85 MET A C 1
ATOM 692 O O . MET A 1 85 ? -19.152 -3.795 30.444 1.00 79.56 85 MET A O 1
ATOM 696 N N . GLN A 1 86 ? -18.406 -2.368 28.877 1.00 78.81 86 GLN A N 1
ATOM 697 C CA . GLN A 1 86 ? -18.983 -1.167 29.490 1.00 78.81 86 GLN A CA 1
ATOM 698 C C . GLN A 1 86 ? -20.509 -1.267 29.629 1.00 78.81 86 GLN A C 1
ATOM 700 O O . GLN A 1 86 ? -21.048 -0.943 30.685 1.00 78.81 86 GLN A O 1
ATOM 705 N N . ARG A 1 87 ? -21.219 -1.784 28.612 1.00 84.50 87 ARG A N 1
ATOM 706 C CA . ARG A 1 87 ? -22.675 -2.041 28.689 1.00 84.50 87 ARG A CA 1
ATOM 707 C C . ARG A 1 87 ? -23.056 -3.024 29.794 1.00 84.50 87 ARG A C 1
ATOM 709 O O . ARG A 1 87 ? -24.156 -2.939 30.327 1.00 84.50 87 ARG A O 1
ATOM 716 N N . ARG A 1 88 ? -22.162 -3.954 30.130 1.00 86.56 88 ARG A N 1
ATOM 717 C CA . ARG A 1 88 ? -22.338 -4.922 31.224 1.00 86.56 88 ARG A CA 1
ATOM 718 C C . ARG A 1 88 ? -21.934 -4.355 32.590 1.00 86.56 88 ARG A C 1
ATOM 720 O O . ARG A 1 88 ? -21.947 -5.096 33.566 1.00 86.56 88 AR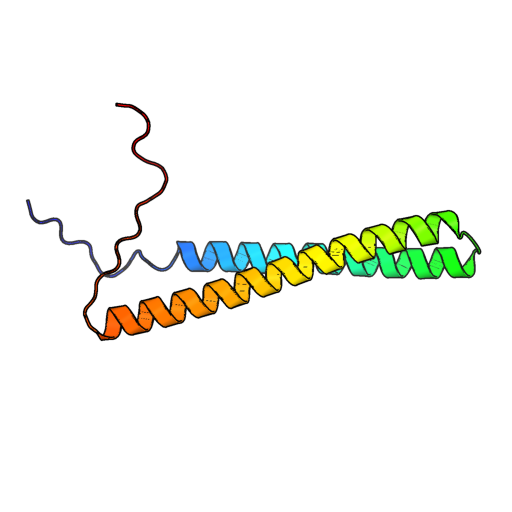G A O 1
ATOM 727 N N . GLY A 1 89 ? -21.568 -3.073 32.664 1.00 85.12 89 GLY A N 1
ATOM 728 C CA . GLY A 1 89 ? -21.109 -2.419 33.890 1.00 85.12 89 GLY A CA 1
ATOM 729 C C . GLY A 1 89 ? -19.681 -2.791 34.295 1.00 85.12 89 GLY A C 1
ATOM 730 O O . GLY A 1 89 ? -19.293 -2.543 35.432 1.00 85.12 89 GLY A O 1
ATOM 731 N N . ILE A 1 90 ? -18.898 -3.393 33.393 1.00 80.31 90 ILE A N 1
ATOM 732 C CA . ILE A 1 90 ? -17.506 -3.773 33.651 1.00 80.31 90 ILE A CA 1
ATOM 733 C C . ILE A 1 90 ? -16.609 -2.589 33.283 1.00 80.31 90 ILE A C 1
ATOM 735 O O . ILE A 1 90 ? -16.544 -2.181 32.120 1.00 80.31 90 ILE A O 1
ATOM 739 N N . GLN A 1 91 ? -15.915 -2.041 34.279 1.00 74.94 91 GLN A N 1
ATOM 740 C CA . GLN A 1 91 ? -14.937 -0.971 34.099 1.00 74.94 91 GLN A CA 1
ATOM 741 C C . GLN A 1 91 ? -13.592 -1.584 33.679 1.00 74.94 91 GLN A C 1
ATOM 743 O O . GLN A 1 91 ? -13.109 -2.518 34.316 1.00 74.94 91 GLN A O 1
ATOM 748 N N . ILE A 1 92 ? -13.018 -1.103 32.574 1.00 68.31 92 ILE A N 1
ATOM 749 C CA . ILE A 1 92 ? -11.714 -1.555 32.073 1.00 68.31 92 ILE A CA 1
ATOM 750 C C . ILE A 1 92 ? -10.692 -0.467 32.388 1.00 68.31 92 ILE A C 1
ATOM 752 O O . ILE A 1 92 ? -10.708 0.586 31.751 1.00 68.31 92 ILE A O 1
ATOM 756 N N . ASP A 1 93 ? -9.796 -0.745 33.332 1.00 70.88 93 ASP A N 1
ATOM 757 C CA . ASP A 1 93 ? -8.644 0.106 33.613 1.00 70.88 93 ASP A CA 1
ATOM 758 C C . ASP A 1 93 ? -7.468 -0.314 32.728 1.00 70.88 93 ASP A C 1
ATOM 760 O O . ASP A 1 93 ? -6.921 -1.413 32.848 1.00 70.88 93 ASP A O 1
ATOM 764 N N . PHE A 1 94 ? -7.069 0.566 31.811 1.00 65.25 94 PHE A N 1
ATOM 765 C CA . PHE A 1 94 ? -5.829 0.390 31.065 1.00 65.25 94 PHE A CA 1
ATOM 766 C C . PHE A 1 94 ? -4.671 0.900 31.918 1.00 65.25 94 PHE A C 1
ATOM 768 O O . PHE A 1 94 ? -4.574 2.098 32.188 1.00 65.25 94 PHE A O 1
ATOM 775 N N . VAL A 1 95 ? -3.770 0.001 32.321 1.00 58.72 95 VAL A N 1
ATOM 776 C CA . VAL A 1 95 ? -2.506 0.392 32.954 1.00 58.72 95 VAL A CA 1
ATOM 777 C C . VAL A 1 95 ? -1.732 1.255 31.957 1.00 58.72 95 VAL A C 1
ATOM 779 O O . VAL A 1 95 ? -1.405 0.803 30.855 1.00 58.72 95 VAL A O 1
ATOM 782 N N . LYS A 1 96 ? -1.448 2.508 32.324 1.00 53.19 96 LYS A N 1
ATOM 783 C CA . LYS A 1 96 ? -0.538 3.363 31.558 1.00 53.19 96 LYS A CA 1
ATOM 784 C C . LYS A 1 96 ? 0.846 2.714 31.602 1.00 53.19 96 LYS A C 1
ATOM 786 O O . LYS A 1 96 ? 1.519 2.759 32.624 1.00 53.19 96 LYS A O 1
ATOM 791 N N . LEU A 1 97 ? 1.269 2.091 30.502 1.00 49.47 97 LEU A N 1
ATOM 792 C CA . LEU A 1 97 ? 2.654 1.651 30.321 1.00 49.47 97 LEU A CA 1
ATOM 793 C C . LEU A 1 97 ? 3.553 2.897 30.310 1.00 49.47 97 LEU A C 1
ATOM 795 O O . LEU A 1 97 ? 3.709 3.537 29.273 1.00 49.47 97 LEU A O 1
ATOM 799 N N . GLY A 1 98 ? 4.094 3.272 31.468 1.00 49.66 98 GLY A N 1
ATOM 800 C CA . GLY A 1 98 ? 4.955 4.449 31.597 1.00 49.66 98 GLY A CA 1
ATOM 801 C C . GLY A 1 98 ? 5.378 4.807 33.020 1.00 49.66 98 GLY A C 1
ATOM 802 O O . GLY A 1 98 ? 6.393 5.475 33.180 1.00 49.66 98 GLY A O 1
ATOM 803 N N . GLU A 1 99 ? 4.679 4.331 34.047 1.00 49.69 99 GLU A N 1
ATOM 804 C CA . GLU A 1 99 ? 5.097 4.509 35.439 1.00 49.69 99 GLU A CA 1
ATOM 805 C C . GLU A 1 99 ? 5.390 3.132 36.044 1.00 49.69 99 GLU A C 1
ATOM 807 O O . GLU A 1 99 ? 4.636 2.188 35.837 1.00 49.69 99 GLU A O 1
ATOM 812 N N . GLU A 1 100 ? 6.521 3.029 36.747 1.00 48.84 100 GLU A N 1
ATOM 813 C CA . GLU A 1 100 ? 7.014 1.850 37.485 1.00 48.84 100 GLU A CA 1
ATOM 814 C C . GLU A 1 100 ? 7.856 0.819 36.707 1.00 48.84 100 GLU A C 1
ATOM 816 O O . GLU A 1 100 ? 7.566 -0.371 36.607 1.00 48.84 100 GLU A O 1
ATOM 821 N N . ARG A 1 101 ? 9.036 1.269 36.273 1.00 47.62 101 ARG A N 1
ATOM 822 C CA . ARG A 1 101 ? 10.267 0.470 36.400 1.00 47.62 101 ARG A CA 1
ATOM 823 C C . ARG A 1 101 ? 11.362 1.333 37.021 1.00 47.62 101 ARG A C 1
ATOM 825 O O . ARG A 1 101 ? 12.270 1.745 36.319 1.00 47.62 101 ARG A O 1
ATOM 832 N N . ASN A 1 102 ? 11.214 1.665 38.300 1.00 45.91 102 ASN A N 1
ATOM 833 C CA . ASN A 1 102 ? 12.291 2.114 39.190 1.00 45.91 102 ASN A CA 1
ATOM 834 C C . ASN A 1 102 ? 11.780 1.997 40.634 1.00 45.91 102 ASN A C 1
ATOM 836 O O . ASN A 1 102 ? 11.295 2.970 41.208 1.00 45.91 102 ASN A O 1
ATOM 840 N N . ALA A 1 103 ? 11.848 0.786 41.178 1.00 40.69 103 ALA A N 1
ATOM 841 C CA . ALA A 1 103 ? 11.846 0.507 42.608 1.00 40.69 103 ALA A CA 1
ATOM 842 C C . ALA A 1 103 ? 12.845 -0.628 42.850 1.00 40.69 103 ALA A C 1
ATOM 844 O O . ALA A 1 103 ? 12.841 -1.575 42.026 1.00 40.69 103 ALA A O 1
#

Secondary structure (DSSP, 8-state):
------TTSSSHHHHHHHHHHHHHHHHHHHHHHHHHHHHHHHHHHT-HHHHHHHHHHHHHHHHHHHHHHHHHHHHHHHHHHHHHHHHTT-------TTS-S--

Mean predicted aligned error: 12.16 Å

Foldseek 3Di:
DDDDDDPDPDPPVVVVVVVVLVVVLVVLVVLLVVLVVQLVVCVVVVVVVSNVVSVVVNVVSVVVNVVSVVVVVVVVVVVVVCVVCVVVVHDDDDDPPPDDPPD

pLDDT: mean 78.27, std 22.02, range [23.45, 98.5]